Protein AF-A0A915CJG6-F1 (afdb_monomer)

Nearest PDB structures (foldseek):
  3ljy-assembly2_B  TM=3.914E-01  e=5.846E-01  Parabacteroides distasonis ATCC 8503
  4kh3-assembly1_A  TM=4.297E-01  e=5.026E+00  Escherichia coli CFT073

Mean predicted aligned error: 2.44 Å

Foldseek 3Di:
DEEEAEEEEEEEEEAEEEAEYEYEYEYEYEYEYEHEYEYEYEYEYEYEYEYEYEYEYEYEYEYEYEYEYEYEYAEAYEYEYEYAEHYEYEYEYAYHYEYEYEEHYAYEYEYHYHYNYHYHYHYHYHYHYHD

Sequence (131 aa):
MVETGQGFTNMLETGQGITNMVETGQGITNMTEAGQGITNMVETGQGIANMIETGQGMTNMVETGQGITNMVETGQGITNMIETGQGITNMIEAGQEITNMIETGQEITNMVEIGQEITNMIETGQGITLT

pLDDT: mean 96.97, std 1.86, range [89.0, 98.75]

Structure (mmCIF, N/CA/C/O backbone):
data_AF-A0A915CJG6-F1
#
_entry.id   AF-A0A915CJG6-F1
#
loop_
_atom_site.group_PDB
_atom_site.id
_atom_site.type_symbol
_atom_site.label_atom_id
_atom_site.label_alt_id
_atom_site.label_comp_id
_atom_site.label_asym_id
_atom_site.label_entity_id
_atom_site.label_seq_id
_atom_site.pdbx_PDB_ins_code
_atom_site.Cartn_x
_atom_site.Cartn_y
_atom_site.Cartn_z
_atom_site.occupancy
_atom_site.B_iso_or_equiv
_atom_site.auth_seq_id
_atom_site.auth_comp_id
_atom_site.auth_asym_id
_atom_site.auth_atom_id
_atom_site.pdbx_PDB_model_num
ATOM 1 N N . MET A 1 1 ? 6.858 7.526 -11.414 1.00 89.62 1 MET A N 1
ATOM 2 C CA . MET A 1 1 ? 8.010 6.730 -11.877 1.00 89.62 1 MET A CA 1
ATOM 3 C C . MET A 1 1 ? 7.504 5.376 -12.347 1.00 89.62 1 MET A C 1
ATOM 5 O O . MET A 1 1 ? 6.528 4.905 -11.779 1.00 89.62 1 MET A O 1
ATOM 9 N N . VAL A 1 2 ? 8.102 4.794 -13.388 1.00 93.06 2 VAL A N 1
ATOM 10 C CA . VAL A 1 2 ? 7.810 3.414 -13.808 1.00 93.06 2 VAL A CA 1
ATOM 11 C C . VAL A 1 2 ? 9.128 2.660 -13.883 1.00 93.06 2 VAL A C 1
ATOM 13 O O . VAL A 1 2 ? 10.028 3.114 -14.593 1.00 93.06 2 VAL A O 1
ATOM 16 N N . GLU A 1 3 ? 9.233 1.539 -13.179 1.00 92.50 3 GLU A N 1
ATOM 17 C CA . GLU A 1 3 ? 10.417 0.683 -13.171 1.00 92.50 3 GLU A CA 1
ATOM 18 C C . GLU A 1 3 ? 10.060 -0.764 -13.533 1.00 92.50 3 GLU A C 1
ATOM 20 O O . GLU A 1 3 ? 9.006 -1.284 -13.168 1.00 92.50 3 GLU A O 1
ATOM 25 N N . THR A 1 4 ? 10.939 -1.416 -14.299 1.00 93.31 4 THR A N 1
ATOM 26 C CA . THR A 1 4 ? 10.787 -2.818 -14.696 1.00 93.31 4 THR A CA 1
ATOM 27 C C . THR A 1 4 ? 12.094 -3.568 -14.495 1.00 93.31 4 THR A C 1
ATOM 29 O O . THR A 1 4 ? 13.133 -3.111 -14.975 1.00 93.31 4 THR A O 1
ATOM 32 N N . GLY A 1 5 ? 12.045 -4.755 -13.899 1.00 92.44 5 GLY A N 1
ATOM 33 C CA . GLY A 1 5 ? 13.225 -5.575 -13.637 1.00 92.44 5 GLY A CA 1
ATOM 34 C C . GLY A 1 5 ? 13.621 -5.530 -12.168 1.00 92.44 5 GLY A C 1
ATOM 35 O O . GLY A 1 5 ? 12.788 -5.816 -11.321 1.00 92.44 5 GLY A O 1
ATOM 36 N N . GLN A 1 6 ? 14.892 -5.258 -11.880 1.00 94.50 6 GLN A N 1
ATOM 37 C CA . GLN A 1 6 ? 15.402 -5.128 -10.514 1.00 94.50 6 GLN A CA 1
ATOM 38 C C . GLN A 1 6 ? 15.649 -3.659 -10.193 1.00 94.50 6 GLN A C 1
ATOM 40 O O 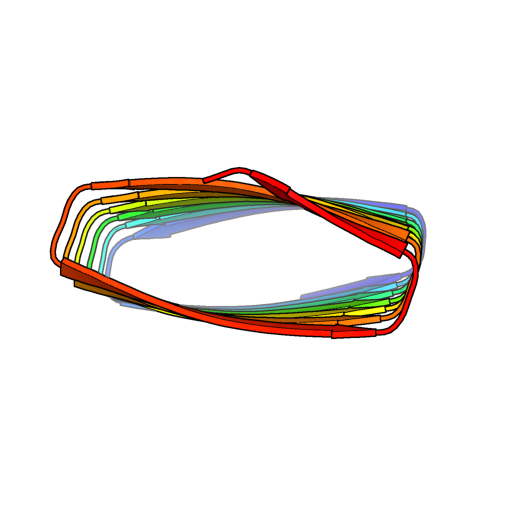. GLN A 1 6 ? 16.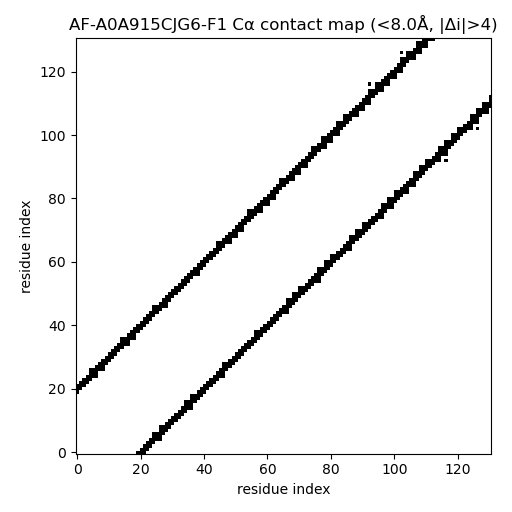408 -3.024 -10.928 1.00 94.50 6 GLN A O 1
ATOM 45 N N . GLY A 1 7 ? 15.051 -3.170 -9.108 1.00 92.38 7 GLY A N 1
ATOM 46 C CA . GLY A 1 7 ? 15.031 -1.752 -8.768 1.00 92.38 7 GLY A CA 1
ATOM 47 C C . GLY A 1 7 ? 15.242 -1.438 -7.296 1.00 92.38 7 GLY A C 1
ATOM 48 O O . GLY A 1 7 ? 15.041 -2.276 -6.416 1.00 92.38 7 GLY A O 1
ATOM 49 N N . PHE A 1 8 ? 15.686 -0.208 -7.046 1.00 95.62 8 PHE A N 1
ATOM 50 C CA . PHE A 1 8 ? 15.709 0.393 -5.718 1.00 95.62 8 PHE A CA 1
ATOM 51 C C . PHE A 1 8 ? 15.345 1.867 -5.841 1.00 95.62 8 PHE A C 1
ATOM 53 O O . PHE A 1 8 ? 16.088 2.648 -6.449 1.00 95.62 8 PHE A O 1
ATOM 60 N N . THR A 1 9 ? 14.260 2.249 -5.179 1.00 95.00 9 THR A N 1
ATOM 61 C CA . THR A 1 9 ? 13.770 3.620 -5.156 1.00 95.00 9 THR A CA 1
ATOM 62 C C . THR A 1 9 ? 13.864 4.193 -3.752 1.00 95.00 9 THR A C 1
ATOM 64 O O . THR A 1 9 ? 13.480 3.563 -2.771 1.00 95.00 9 THR A O 1
ATOM 67 N N . ASN A 1 10 ? 14.366 5.423 -3.647 1.00 96.62 10 ASN A N 1
ATOM 68 C CA . ASN A 1 10 ? 14.337 6.188 -2.407 1.00 96.62 10 ASN A CA 1
ATOM 69 C C . ASN A 1 10 ? 13.825 7.602 -2.679 1.00 96.62 10 ASN A C 1
ATOM 71 O O . ASN A 1 10 ? 14.386 8.304 -3.526 1.00 96.62 10 ASN A O 1
ATOM 75 N N . MET A 1 11 ? 12.789 8.015 -1.956 1.00 95.19 11 MET A N 1
ATOM 76 C CA . MET A 1 11 ? 12.136 9.306 -2.126 1.00 95.19 11 MET A CA 1
ATOM 77 C C . MET A 1 11 ? 11.967 10.021 -0.788 1.00 95.19 11 MET A C 1
ATOM 79 O O . MET A 1 11 ? 11.585 9.422 0.214 1.00 95.19 11 MET A O 1
ATOM 83 N N . LEU A 1 12 ? 12.249 11.323 -0.796 1.00 96.12 12 LEU A N 1
ATOM 84 C CA . LEU A 1 12 ? 12.017 12.221 0.326 1.00 96.12 12 LEU A CA 1
ATOM 85 C C . LEU A 1 12 ? 11.242 13.434 -0.182 1.00 96.12 12 LEU A C 1
ATOM 87 O O . LEU A 1 12 ? 11.784 14.213 -0.971 1.00 96.12 12 LEU A O 1
ATOM 91 N N . GLU A 1 13 ? 10.020 13.613 0.305 1.00 93.19 13 GLU A N 1
ATOM 92 C CA . GLU A 1 13 ? 9.201 14.785 0.009 1.00 93.19 13 GLU A CA 1
ATOM 93 C C . GLU A 1 13 ? 8.914 15.596 1.277 1.00 93.19 13 GLU A C 1
ATOM 95 O O . GLU A 1 13 ? 8.731 15.067 2.374 1.00 93.19 13 GLU A O 1
ATOM 100 N N . THR A 1 14 ? 8.897 16.923 1.129 1.00 94.56 14 THR A N 1
ATOM 101 C CA . THR A 1 14 ? 8.521 17.846 2.206 1.00 94.56 14 THR A CA 1
ATOM 102 C C . THR A 1 14 ? 7.603 18.928 1.657 1.00 94.56 14 THR A C 1
ATOM 104 O O . THR A 1 14 ? 7.847 19.453 0.569 1.00 94.56 14 THR A O 1
ATOM 107 N N . GLY A 1 15 ? 6.579 19.306 2.417 1.00 92.94 15 GLY A N 1
ATOM 108 C CA . GLY A 1 15 ? 5.585 20.281 1.977 1.00 92.94 15 GLY A CA 1
ATOM 109 C C . GLY A 1 15 ? 4.395 19.606 1.303 1.00 92.94 15 GLY A C 1
ATOM 110 O O . GLY A 1 15 ? 3.829 18.686 1.873 1.00 92.94 15 GLY A O 1
ATOM 111 N N . GLN A 1 16 ? 3.966 20.109 0.147 1.00 95.31 16 GLN A N 1
ATOM 112 C CA . GLN A 1 16 ? 2.835 19.545 -0.596 1.00 95.31 16 GLN A CA 1
ATOM 113 C C . GLN A 1 16 ? 3.345 18.729 -1.783 1.00 95.31 16 GLN A C 1
ATOM 115 O O . GLN A 1 16 ? 4.112 19.266 -2.588 1.00 95.31 16 GLN A O 1
ATOM 120 N N . GLY A 1 17 ? 2.908 17.476 -1.895 1.00 92.88 17 GLY A N 1
ATOM 121 C CA . GLY A 1 17 ? 3.454 16.508 -2.844 1.00 92.88 17 GLY A CA 1
ATOM 122 C C . GLY A 1 17 ? 2.409 15.569 -3.437 1.00 92.88 17 GLY A C 1
ATOM 123 O O . GLY A 1 17 ? 1.328 15.383 -2.878 1.00 92.88 17 GLY A O 1
ATOM 124 N N . ILE A 1 18 ? 2.724 15.017 -4.610 1.00 96.00 18 ILE A N 1
ATOM 125 C CA . ILE A 1 18 ? 1.982 13.899 -5.202 1.00 96.00 18 ILE A CA 1
ATOM 126 C C . ILE A 1 18 ? 2.995 12.928 -5.797 1.00 96.00 18 ILE A C 1
ATOM 128 O O . ILE A 1 18 ? 3.619 13.220 -6.825 1.00 96.00 18 ILE A O 1
ATOM 132 N N . THR A 1 19 ? 3.043 11.731 -5.230 1.00 95.25 19 THR A N 1
ATOM 133 C CA . THR A 1 19 ? 3.904 10.645 -5.674 1.00 95.25 19 THR A CA 1
ATOM 134 C C . THR A 1 19 ? 3.091 9.601 -6.434 1.00 95.25 19 THR A C 1
ATOM 136 O O . THR A 1 19 ? 2.030 9.158 -6.004 1.00 95.25 19 THR A O 1
ATOM 139 N N . ASN A 1 20 ? 3.580 9.186 -7.606 1.00 96.94 20 ASN A N 1
ATOM 140 C CA . ASN A 1 20 ? 3.010 8.059 -8.349 1.00 96.94 20 ASN A CA 1
ATOM 141 C C . ASN A 1 20 ? 4.125 7.102 -8.762 1.00 96.94 20 ASN A C 1
ATOM 143 O O . ASN A 1 20 ? 5.075 7.524 -9.434 1.00 96.94 20 ASN A O 1
ATOM 147 N N . MET A 1 21 ? 3.991 5.824 -8.426 1.00 96.00 21 MET A N 1
ATOM 148 C CA . MET A 1 21 ? 4.989 4.795 -8.696 1.00 96.00 21 MET A CA 1
ATOM 149 C C . MET A 1 21 ? 4.346 3.521 -9.238 1.00 96.00 21 MET A C 1
ATOM 151 O O . MET A 1 21 ? 3.300 3.091 -8.761 1.00 96.00 21 MET A O 1
ATOM 155 N N . VAL A 1 22 ? 4.976 2.939 -10.257 1.00 96.62 22 VAL A N 1
ATOM 156 C CA . VAL A 1 22 ? 4.620 1.625 -10.792 1.00 96.62 22 VAL A CA 1
ATOM 157 C C . VAL A 1 22 ? 5.894 0.805 -10.917 1.00 96.62 22 VAL A C 1
ATOM 159 O O . VAL A 1 22 ? 6.779 1.177 -11.688 1.00 96.62 22 VAL A O 1
ATOM 162 N N . GLU A 1 23 ? 5.979 -0.308 -10.204 1.00 94.88 23 GLU A N 1
ATOM 163 C CA . GLU A 1 23 ? 7.115 -1.225 -10.272 1.00 94.88 23 GLU A CA 1
ATOM 164 C C . GLU A 1 23 ? 6.665 -2.608 -10.754 1.00 94.88 23 GLU A C 1
ATOM 166 O O . GLU A 1 23 ? 5.615 -3.131 -10.379 1.00 94.88 23 GLU A O 1
ATOM 171 N N . THR A 1 24 ? 7.449 -3.214 -11.646 1.00 96.94 24 THR A N 1
ATOM 172 C CA . THR A 1 24 ? 7.231 -4.590 -12.102 1.00 96.94 24 THR A CA 1
ATOM 173 C C . THR A 1 24 ? 8.528 -5.382 -12.043 1.00 96.94 24 THR A C 1
ATOM 175 O O . THR A 1 24 ? 9.467 -5.092 -12.781 1.00 96.94 24 THR A O 1
ATOM 178 N N . GLY A 1 25 ? 8.570 -6.440 -11.241 1.00 95.44 25 GLY A N 1
ATOM 179 C CA . GLY A 1 25 ? 9.750 -7.283 -11.072 1.00 95.44 25 GLY A CA 1
ATOM 180 C C . GLY A 1 25 ? 10.145 -7.413 -9.608 1.00 95.44 25 GLY A C 1
ATOM 181 O O . GLY A 1 25 ? 9.322 -7.814 -8.798 1.00 95.44 25 GLY A O 1
ATOM 182 N N . GLN A 1 26 ? 11.413 -7.166 -9.297 1.00 96.25 26 GLN A N 1
ATOM 183 C CA . GLN A 1 26 ? 11.971 -7.218 -7.949 1.00 96.25 26 GLN A CA 1
ATOM 184 C C . GLN A 1 26 ? 12.347 -5.806 -7.503 1.00 96.25 26 GLN A C 1
ATOM 186 O O . GLN A 1 26 ? 13.247 -5.214 -8.096 1.00 96.25 26 GLN A O 1
ATOM 191 N N . GLY A 1 27 ? 11.685 -5.277 -6.481 1.00 94.25 27 GLY A N 1
ATOM 192 C CA . GLY A 1 27 ? 11.825 -3.878 -6.077 1.00 94.25 27 GLY A CA 1
ATOM 193 C C . GLY A 1 27 ? 12.028 -3.706 -4.580 1.00 94.25 27 GLY A C 1
ATOM 194 O O . GLY A 1 27 ? 11.647 -4.560 -3.778 1.00 94.25 27 GLY A O 1
ATOM 195 N N . ILE A 1 28 ? 12.657 -2.593 -4.212 1.00 96.94 28 ILE A N 1
ATOM 196 C CA . ILE A 1 28 ? 12.621 -2.063 -2.852 1.00 96.94 28 ILE A CA 1
ATOM 197 C C . ILE A 1 28 ? 12.333 -0.571 -2.957 1.00 96.94 28 ILE A C 1
ATOM 199 O O . ILE A 1 28 ? 13.133 0.175 -3.531 1.00 96.94 28 ILE A O 1
ATOM 203 N N . THR A 1 29 ? 11.252 -0.142 -2.321 1.00 97.12 29 THR A N 1
ATOM 204 C CA . THR A 1 29 ? 10.830 1.251 -2.266 1.00 97.12 29 THR A CA 1
ATOM 205 C C . THR A 1 29 ? 10.959 1.771 -0.845 1.00 97.12 29 THR A C 1
ATOM 207 O O . THR A 1 29 ? 10.381 1.221 0.086 1.00 97.12 29 THR A O 1
ATOM 210 N N . ASN A 1 30 ? 11.694 2.866 -0.669 1.00 98.00 30 ASN A N 1
ATOM 211 C CA . ASN A 1 30 ? 11.710 3.633 0.570 1.00 98.00 30 ASN A CA 1
ATOM 212 C C . ASN A 1 30 ? 11.153 5.030 0.307 1.00 98.00 30 ASN A C 1
ATOM 214 O O . ASN A 1 30 ? 11.635 5.746 -0.574 1.00 98.00 30 ASN A O 1
ATOM 218 N N . MET A 1 31 ? 10.165 5.432 1.092 1.00 97.06 31 MET A N 1
ATOM 219 C CA . MET A 1 31 ? 9.520 6.729 0.969 1.00 97.06 31 MET A CA 1
ATOM 220 C C . MET A 1 31 ? 9.416 7.400 2.331 1.00 97.06 31 MET A C 1
ATOM 222 O O . MET A 1 31 ? 9.093 6.775 3.341 1.00 97.06 31 MET A O 1
ATOM 226 N N . THR A 1 32 ? 9.727 8.689 2.369 1.00 97.62 32 THR A N 1
ATOM 227 C CA . THR A 1 32 ? 9.517 9.528 3.545 1.00 97.62 32 THR A CA 1
ATOM 228 C C . THR A 1 32 ? 8.846 10.821 3.114 1.00 97.62 32 THR A C 1
ATOM 230 O O . THR A 1 32 ? 9.420 11.583 2.337 1.00 97.62 32 THR A O 1
ATOM 233 N N . GLU A 1 33 ? 7.655 11.080 3.638 1.00 96.44 33 GLU A N 1
ATOM 234 C CA . GLU A 1 33 ? 6.874 12.275 3.331 1.00 96.44 33 GLU A CA 1
ATOM 235 C C . GLU A 1 33 ? 6.578 13.060 4.613 1.00 96.44 33 GLU A C 1
ATOM 237 O O . GLU A 1 33 ? 6.187 12.507 5.642 1.00 96.44 33 GLU A O 1
ATOM 242 N N . ALA A 1 34 ? 6.798 14.375 4.567 1.00 97.44 34 ALA A N 1
ATOM 243 C CA . ALA A 1 34 ? 6.455 15.279 5.660 1.00 97.44 34 ALA A CA 1
ATOM 244 C C . ALA A 1 34 ? 5.671 16.489 5.143 1.00 97.44 34 ALA A C 1
ATOM 246 O O . ALA A 1 34 ? 6.236 17.376 4.497 1.00 97.44 34 ALA A O 1
ATOM 247 N N . GLY A 1 35 ? 4.384 16.579 5.470 1.00 96.06 35 GLY A N 1
ATOM 248 C CA . GLY A 1 35 ? 3.518 17.669 5.028 1.00 96.06 35 GLY A CA 1
ATOM 249 C C . GLY A 1 35 ? 2.155 17.179 4.562 1.00 96.06 35 GLY A C 1
ATOM 250 O O . GLY A 1 35 ? 1.466 16.524 5.329 1.00 96.06 35 GLY A O 1
ATOM 251 N N . GLN A 1 36 ? 1.726 17.580 3.365 1.00 96.62 36 GLN A N 1
ATOM 252 C CA . GLN A 1 36 ? 0.476 17.112 2.769 1.00 96.62 36 GLN A CA 1
ATOM 253 C C . GLN A 1 36 ? 0.781 16.315 1.501 1.00 96.62 36 GLN A C 1
ATOM 255 O O . GLN A 1 36 ? 1.289 16.893 0.536 1.00 96.62 36 GLN A O 1
ATOM 260 N N . GLY A 1 37 ? 0.482 15.022 1.507 1.00 94.75 37 GLY A N 1
ATOM 261 C CA . GLY A 1 37 ? 0.878 14.092 0.453 1.00 94.75 37 GLY A CA 1
ATOM 262 C C . GLY A 1 37 ? -0.300 13.346 -0.157 1.00 94.75 37 GLY A C 1
ATOM 263 O O . GLY A 1 37 ? -1.345 13.160 0.467 1.00 94.75 37 GLY A O 1
ATOM 264 N N . ILE A 1 38 ? -0.129 12.931 -1.411 1.00 97.38 38 ILE A N 1
ATOM 265 C CA . ILE A 1 38 ? -0.909 11.844 -2.002 1.00 97.38 38 ILE A CA 1
ATOM 266 C C . ILE A 1 38 ? 0.074 10.884 -2.652 1.00 97.38 38 ILE A C 1
ATOM 268 O O . ILE A 1 38 ? 0.761 11.262 -3.604 1.00 97.38 38 ILE A O 1
ATOM 272 N N . THR A 1 39 ? 0.059 9.634 -2.211 1.00 97.38 39 THR A N 1
ATOM 273 C CA . THR A 1 39 ? 0.901 8.577 -2.757 1.00 97.38 39 THR A CA 1
ATOM 274 C C . THR A 1 39 ? 0.050 7.512 -3.427 1.00 97.38 39 THR A C 1
ATOM 276 O O . THR A 1 39 ? -0.868 6.958 -2.834 1.00 97.38 39 THR A O 1
ATOM 279 N N . ASN A 1 40 ? 0.362 7.206 -4.688 1.00 98.12 40 ASN A N 1
ATOM 280 C CA . ASN A 1 40 ? -0.184 6.046 -5.388 1.00 98.12 40 ASN A CA 1
ATOM 281 C C . ASN A 1 40 ? 0.951 5.108 -5.796 1.00 98.12 40 ASN A C 1
ATOM 283 O O . ASN A 1 40 ? 1.847 5.501 -6.551 1.00 98.12 40 ASN A O 1
ATOM 287 N N . MET A 1 41 ? 0.881 3.863 -5.344 1.00 97.56 41 MET A N 1
ATOM 288 C CA . MET A 1 41 ? 1.878 2.836 -5.608 1.00 97.56 41 MET A CA 1
ATOM 289 C C . MET A 1 41 ? 1.217 1.590 -6.189 1.00 97.56 41 MET A C 1
ATOM 291 O O . MET A 1 41 ? 0.200 1.116 -5.685 1.00 97.56 41 MET A O 1
ATOM 295 N N . VAL A 1 42 ? 1.789 1.074 -7.274 1.00 98.00 42 VAL A N 1
ATOM 296 C CA . VAL A 1 42 ? 1.405 -0.211 -7.860 1.00 98.00 42 VAL A CA 1
ATOM 297 C C . VAL A 1 42 ? 2.650 -1.071 -7.990 1.00 98.00 42 VAL A C 1
ATOM 299 O O . VAL A 1 42 ? 3.536 -0.743 -8.779 1.00 98.00 42 VAL A O 1
ATOM 302 N N . GLU A 1 43 ? 2.698 -2.183 -7.270 1.00 97.00 43 GLU A N 1
ATOM 303 C CA . GLU A 1 43 ? 3.795 -3.144 -7.344 1.00 97.00 43 GLU A CA 1
ATOM 304 C C . GLU A 1 43 ? 3.299 -4.486 -7.894 1.00 97.00 43 GLU A C 1
ATOM 306 O O . GLU A 1 43 ? 2.259 -5.022 -7.509 1.00 97.00 43 GLU A O 1
ATOM 311 N N . THR A 1 44 ? 4.032 -5.043 -8.857 1.00 98.06 44 THR A N 1
ATOM 312 C CA . THR A 1 44 ? 3.773 -6.386 -9.388 1.00 98.06 44 THR A CA 1
ATOM 313 C C . THR A 1 44 ? 5.054 -7.206 -9.392 1.00 98.06 44 THR A C 1
ATOM 315 O O . THR A 1 44 ? 5.988 -6.904 -10.134 1.00 98.06 44 THR A O 1
ATOM 318 N N . GLY A 1 45 ? 5.085 -8.297 -8.633 1.00 97.56 45 GLY A N 1
ATOM 319 C CA . GLY A 1 45 ? 6.240 -9.185 -8.541 1.00 97.56 45 GLY A CA 1
ATOM 320 C C . GLY A 1 45 ? 6.660 -9.435 -7.100 1.00 97.56 45 GLY A C 1
ATOM 321 O O . GLY A 1 45 ? 5.861 -9.936 -6.320 1.00 97.56 45 GLY A O 1
ATOM 322 N N . GLN A 1 46 ? 7.928 -9.187 -6.782 1.00 97.69 46 GLN A N 1
ATOM 323 C CA . GLN A 1 46 ? 8.482 -9.344 -5.440 1.00 97.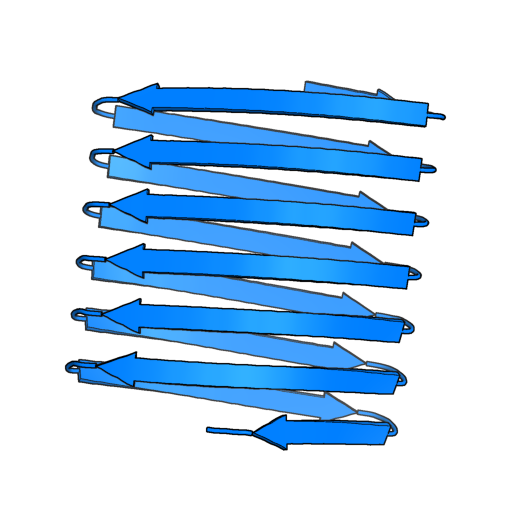69 46 GLN A CA 1
ATOM 324 C C . GLN A 1 46 ? 8.955 -7.983 -4.926 1.00 97.69 46 GLN A C 1
ATOM 326 O O . GLN A 1 46 ? 9.885 -7.419 -5.499 1.00 97.69 46 GLN A O 1
ATOM 331 N N . GLY A 1 47 ? 8.334 -7.465 -3.874 1.00 95.62 47 GLY A N 1
ATOM 332 C CA . GLY A 1 47 ? 8.543 -6.090 -3.418 1.00 95.62 47 GLY A CA 1
ATOM 333 C C . GLY A 1 47 ? 8.830 -5.986 -1.928 1.00 95.62 47 GLY A C 1
ATOM 334 O O . GLY A 1 47 ? 8.462 -6.864 -1.145 1.00 95.62 47 GLY A O 1
ATOM 335 N N . ILE A 1 48 ? 9.512 -4.909 -1.545 1.00 97.88 48 ILE A N 1
ATOM 336 C CA . ILE A 1 48 ? 9.522 -4.412 -0.169 1.00 97.88 48 ILE A CA 1
ATOM 337 C C . ILE A 1 48 ? 9.245 -2.913 -0.219 1.00 97.88 48 ILE A C 1
ATOM 339 O O . ILE A 1 48 ? 10.085 -2.160 -0.715 1.00 97.88 48 ILE A O 1
ATOM 343 N N . ALA A 1 49 ? 8.137 -2.479 0.368 1.00 97.81 49 ALA A N 1
ATOM 344 C CA . ALA A 1 49 ? 7.798 -1.076 0.531 1.00 97.81 49 ALA A CA 1
ATOM 345 C C . ALA A 1 49 ? 8.002 -0.651 1.993 1.00 97.81 49 ALA A C 1
ATOM 347 O O . ALA A 1 49 ? 7.488 -1.270 2.923 1.00 97.81 49 ALA A O 1
ATOM 348 N N . ASN A 1 50 ? 8.765 0.419 2.217 1.00 98.44 50 ASN A N 1
ATOM 349 C CA . ASN A 1 50 ? 8.854 1.092 3.510 1.00 98.44 50 ASN A CA 1
ATOM 350 C C . ASN A 1 50 ? 8.407 2.543 3.351 1.00 98.44 50 ASN A C 1
ATOM 352 O O . ASN A 1 50 ? 9.055 3.321 2.647 1.00 98.44 50 ASN A O 1
ATOM 356 N N . MET A 1 51 ? 7.332 2.914 4.035 1.00 97.94 51 MET A N 1
ATOM 357 C CA . MET A 1 51 ? 6.746 4.246 3.981 1.00 97.94 51 MET A CA 1
ATOM 358 C C . MET A 1 51 ? 6.711 4.871 5.371 1.00 97.94 51 MET A C 1
ATOM 360 O O . MET A 1 51 ? 6.301 4.244 6.346 1.00 97.94 51 MET A O 1
ATOM 364 N N . ILE A 1 52 ? 7.166 6.117 5.457 1.00 98.31 52 ILE A N 1
ATOM 365 C CA . ILE A 1 52 ? 7.036 6.944 6.653 1.00 98.31 52 ILE A CA 1
ATOM 366 C C . ILE A 1 52 ? 6.337 8.230 6.242 1.00 98.31 52 ILE A C 1
ATOM 368 O O . ILE A 1 52 ? 6.899 9.008 5.471 1.00 98.31 52 ILE A O 1
ATOM 372 N N . GLU A 1 53 ? 5.156 8.476 6.791 1.00 97.81 53 GLU A N 1
ATOM 373 C CA . GLU A 1 53 ? 4.403 9.698 6.549 1.00 97.81 53 GLU A CA 1
ATOM 374 C C . GLU A 1 53 ? 4.172 10.470 7.851 1.00 97.81 53 GLU A C 1
ATOM 376 O O . GLU A 1 53 ? 3.841 9.925 8.905 1.00 97.81 53 GLU A O 1
ATOM 381 N N . THR A 1 54 ? 4.383 11.784 7.801 1.00 98.19 54 THR A N 1
ATOM 382 C CA . THR A 1 54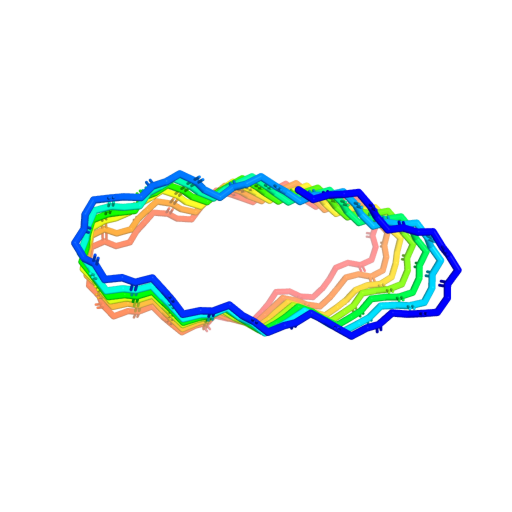 ? 4.031 12.697 8.889 1.00 98.19 54 THR A CA 1
ATOM 383 C C . THR A 1 54 ? 3.271 13.896 8.344 1.00 98.19 54 THR A C 1
ATOM 385 O O . THR A 1 54 ? 3.830 14.708 7.605 1.00 98.19 54 THR A O 1
ATOM 388 N N . GLY A 1 55 ? 2.027 14.080 8.781 1.00 97.50 55 GLY A N 1
ATOM 389 C CA . GLY A 1 55 ? 1.198 15.214 8.381 1.00 97.50 55 GLY A CA 1
ATOM 390 C C . GLY A 1 55 ? -0.196 14.800 7.930 1.00 97.50 55 GLY A C 1
ATOM 391 O O . GLY A 1 55 ? -0.907 14.163 8.699 1.00 97.50 55 GLY A O 1
ATOM 392 N N . GLN A 1 56 ? -0.624 15.259 6.752 1.00 97.81 56 GLN A N 1
ATOM 393 C CA . GLN A 1 56 ? -1.930 14.913 6.192 1.00 97.81 56 GLN A CA 1
ATOM 394 C C . GLN A 1 56 ? -1.788 14.146 4.882 1.00 97.81 56 GLN A C 1
ATOM 396 O O . GLN A 1 56 ? -1.266 14.702 3.917 1.00 97.81 56 GLN A O 1
ATOM 401 N N . GLY A 1 57 ? -2.310 12.927 4.838 1.00 95.81 57 GLY A N 1
ATOM 402 C CA . GLY A 1 57 ? -1.967 11.975 3.790 1.00 95.81 57 GLY A CA 1
ATOM 403 C C . GLY A 1 57 ? -3.135 11.319 3.090 1.00 95.81 57 GLY A C 1
ATOM 404 O O . GLY A 1 57 ? -4.248 11.230 3.611 1.00 95.81 57 GLY A O 1
ATOM 405 N N . MET A 1 58 ? -2.865 10.822 1.890 1.00 98.31 58 MET A N 1
ATOM 406 C CA . MET A 1 58 ? -3.653 9.755 1.293 1.00 98.31 58 MET A CA 1
ATOM 407 C C . MET A 1 58 ? -2.727 8.787 0.576 1.00 98.31 58 MET A C 1
ATOM 409 O O . MET A 1 58 ? -2.099 9.158 -0.419 1.00 98.31 58 MET A O 1
ATOM 413 N N . THR A 1 59 ? -2.739 7.535 1.012 1.00 98.31 59 THR A N 1
ATOM 414 C CA . THR A 1 59 ? -1.954 6.463 0.411 1.00 98.31 59 THR A CA 1
ATOM 415 C C . THR A 1 59 ? -2.882 5.467 -0.270 1.00 98.31 59 THR A C 1
ATOM 417 O O . THR A 1 59 ? -3.817 4.944 0.330 1.00 98.31 59 THR A O 1
ATOM 420 N N . ASN A 1 60 ? -2.638 5.197 -1.551 1.00 98.62 60 ASN A N 1
ATOM 421 C CA . ASN A 1 60 ? -3.268 4.102 -2.280 1.00 98.62 60 ASN A CA 1
ATOM 422 C C . ASN A 1 60 ? -2.188 3.137 -2.760 1.00 98.62 60 ASN A C 1
ATOM 424 O O . ASN A 1 60 ? -1.332 3.506 -3.568 1.00 98.62 60 ASN A O 1
ATOM 428 N N . MET A 1 61 ? -2.262 1.895 -2.305 1.00 98.25 61 MET A N 1
ATOM 429 C CA . MET A 1 61 ? -1.301 0.853 -2.628 1.00 98.25 61 MET A CA 1
ATOM 430 C C . MET A 1 61 ? -2.009 -0.352 -3.241 1.00 98.25 61 MET A C 1
ATOM 432 O O . MET A 1 61 ? -3.040 -0.811 -2.748 1.00 98.25 61 MET A O 1
ATOM 436 N N . VAL A 1 62 ? -1.466 -0.848 -4.350 1.00 98.50 62 VAL A N 1
ATOM 437 C CA . VAL A 1 62 ? -1.907 -2.091 -4.981 1.00 98.50 62 VAL A CA 1
ATOM 438 C C . VAL A 1 62 ? -0.699 -2.988 -5.173 1.00 98.50 62 VAL A C 1
ATOM 440 O O . VAL A 1 62 ? 0.189 -2.661 -5.959 1.00 98.50 62 VAL A O 1
ATOM 443 N N . GLU A 1 63 ? -0.707 -4.141 -4.520 1.00 98.12 63 GLU A N 1
ATOM 444 C CA . GLU A 1 63 ? 0.351 -5.136 -4.633 1.00 98.12 63 GLU A CA 1
ATOM 445 C C . GLU A 1 63 ? -0.176 -6.439 -5.222 1.00 98.12 63 GLU A C 1
ATOM 447 O O . GLU A 1 63 ? -1.243 -6.951 -4.876 1.00 98.12 63 GLU A O 1
ATOM 452 N N . THR A 1 64 ? 0.580 -7.001 -6.160 1.00 98.50 64 THR A N 1
ATOM 453 C CA . THR A 1 64 ? 0.314 -8.331 -6.708 1.00 98.50 64 THR A CA 1
ATOM 454 C C . THR A 1 64 ? 1.596 -9.147 -6.742 1.00 98.50 64 THR A C 1
ATOM 456 O O . THR A 1 64 ? 2.518 -8.835 -7.496 1.00 98.50 64 THR A O 1
ATOM 459 N N . GLY A 1 65 ? 1.633 -10.247 -5.992 1.00 98.12 65 GLY A N 1
ATOM 460 C CA . GLY A 1 65 ? 2.778 -11.149 -5.933 1.00 98.12 65 GLY A CA 1
ATOM 461 C C . GLY A 1 65 ? 3.225 -11.433 -4.504 1.00 98.12 65 GLY A C 1
ATOM 462 O O . GLY A 1 65 ? 2.416 -11.884 -3.701 1.00 98.12 65 GLY A O 1
ATOM 463 N N . GLN A 1 66 ? 4.518 -11.274 -4.222 1.00 98.25 66 GLN A N 1
ATOM 464 C CA . GLN A 1 66 ? 5.075 -11.469 -2.884 1.00 98.25 66 GLN A CA 1
ATOM 465 C C . GLN A 1 66 ? 5.604 -10.146 -2.336 1.00 98.25 66 GLN A C 1
ATOM 467 O O . GLN A 1 66 ? 6.513 -9.575 -2.933 1.00 98.25 66 GLN A O 1
ATOM 472 N N . GLY A 1 67 ? 5.065 -9.676 -1.218 1.00 96.75 67 GLY A N 1
ATOM 473 C CA . GLY A 1 67 ? 5.334 -8.328 -0.716 1.00 96.75 67 GLY A CA 1
ATOM 474 C C . GLY A 1 67 ? 5.725 -8.301 0.754 1.00 96.75 67 GLY A C 1
ATOM 475 O O . GLY A 1 67 ? 5.405 -9.211 1.520 1.00 96.75 67 GLY A O 1
ATOM 476 N N . ILE A 1 68 ? 6.439 -7.254 1.150 1.00 98.56 68 ILE A N 1
ATOM 477 C CA . ILE A 1 68 ? 6.492 -6.821 2.545 1.00 98.56 68 ILE A CA 1
ATOM 478 C C . ILE A 1 68 ? 6.259 -5.321 2.562 1.00 98.56 68 ILE A C 1
ATOM 480 O O . ILE A 1 68 ? 7.083 -4.574 2.032 1.00 98.56 68 ILE A O 1
ATOM 484 N N . THR A 1 69 ? 5.224 -4.898 3.272 1.00 98.44 69 THR A N 1
ATOM 485 C CA . THR A 1 69 ? 4.893 -3.491 3.449 1.00 98.44 69 THR A CA 1
ATOM 486 C C . THR A 1 69 ? 5.078 -3.097 4.900 1.00 98.44 69 THR A C 1
ATOM 488 O O . THR A 1 69 ? 4.519 -3.696 5.816 1.00 98.44 69 THR A O 1
ATOM 491 N N . ASN A 1 70 ? 5.911 -2.086 5.131 1.00 98.69 70 ASN A N 1
ATOM 492 C CA . ASN A 1 70 ? 6.059 -1.449 6.430 1.00 98.69 70 ASN A CA 1
ATOM 493 C C . ASN A 1 70 ? 5.650 0.010 6.305 1.00 98.69 70 ASN A C 1
ATOM 495 O O . ASN A 1 70 ? 6.241 0.765 5.532 1.00 98.69 70 ASN A O 1
ATOM 499 N N . MET A 1 71 ? 4.677 0.411 7.104 1.00 98.31 71 MET A N 1
ATOM 500 C CA . MET A 1 71 ? 4.101 1.740 7.057 1.00 98.31 71 MET A CA 1
ATOM 501 C C . MET A 1 71 ? 4.060 2.338 8.460 1.00 98.31 71 MET A C 1
ATOM 503 O O . MET A 1 71 ? 3.661 1.689 9.429 1.00 98.31 71 MET A O 1
ATOM 507 N N . VAL A 1 72 ? 4.533 3.576 8.568 1.00 98.56 72 VAL A N 1
ATOM 508 C CA . VAL A 1 72 ? 4.455 4.377 9.787 1.00 98.56 72 VAL A CA 1
ATOM 509 C C . VAL A 1 72 ? 3.802 5.701 9.438 1.00 98.56 72 VAL A C 1
ATOM 511 O O . VAL A 1 72 ? 4.402 6.507 8.727 1.00 98.56 72 VAL A O 1
ATOM 514 N N . GLU A 1 73 ? 2.611 5.937 9.970 1.00 98.06 73 GLU A N 1
ATOM 515 C CA . GLU A 1 73 ? 1.832 7.146 9.715 1.00 98.06 73 GLU A CA 1
ATOM 516 C C . GLU A 1 73 ? 1.611 7.916 11.016 1.00 98.06 73 GLU A C 1
ATOM 518 O O . GLU A 1 73 ? 1.366 7.362 12.092 1.00 98.06 73 GLU A O 1
ATOM 523 N N . THR A 1 74 ? 1.784 9.233 10.952 1.00 98.44 74 THR A N 1
ATOM 524 C CA . THR A 1 74 ? 1.509 10.124 12.078 1.00 98.44 74 THR A CA 1
ATOM 525 C C . THR A 1 74 ? 0.802 11.382 11.600 1.00 98.44 74 THR A C 1
ATOM 527 O O . THR A 1 74 ? 1.418 12.242 10.962 1.00 98.44 74 THR A O 1
ATOM 530 N N . GLY A 1 75 ? -0.462 11.548 11.990 1.00 98.12 75 GLY A N 1
ATOM 531 C CA . GLY A 1 75 ? -1.226 12.760 11.721 1.00 98.12 75 GLY A CA 1
ATOM 532 C C . GLY A 1 75 ? -2.691 12.509 11.384 1.00 98.12 75 GLY A C 1
ATOM 533 O O . GLY A 1 75 ? -3.484 12.232 12.282 1.00 98.12 75 GLY A O 1
ATOM 534 N N . GLN A 1 76 ? -3.078 12.802 10.143 1.00 98.44 76 GLN A N 1
ATOM 535 C CA . GLN A 1 76 ? -4.430 12.559 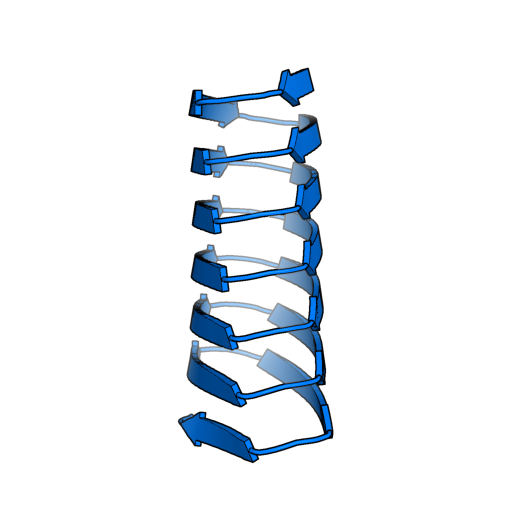9.642 1.00 98.44 76 GLN A CA 1
ATOM 536 C C . GLN A 1 76 ? -4.363 12.027 8.219 1.00 98.44 76 GLN A C 1
ATOM 538 O O . GLN A 1 76 ? -3.94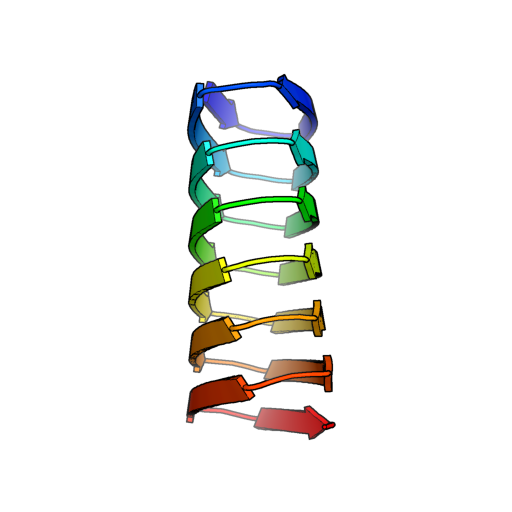8 12.756 7.318 1.00 98.44 76 GLN A O 1
ATOM 543 N N . GLY A 1 77 ? -4.858 10.831 7.979 1.00 97.06 77 GLY A N 1
ATOM 544 C CA . GLY A 1 77 ? -4.695 10.209 6.682 1.00 97.06 77 GLY A CA 1
ATOM 545 C C . GLY A 1 77 ? -5.750 9.171 6.369 1.00 97.06 77 GLY A C 1
ATOM 546 O O . GLY A 1 77 ? -6.680 8.883 7.130 1.00 97.06 77 GLY A O 1
ATOM 547 N N . ILE A 1 78 ? -5.659 8.705 5.131 1.00 98.62 78 ILE A N 1
ATOM 548 C CA . ILE A 1 78 ? -6.468 7.615 4.613 1.00 98.62 78 ILE A CA 1
ATOM 549 C C . ILE A 1 78 ? -5.536 6.689 3.853 1.00 98.62 78 ILE A C 1
ATOM 551 O O . ILE A 1 78 ? -4.966 7.094 2.835 1.00 98.62 78 ILE A O 1
ATOM 555 N N . THR A 1 79 ? -5.498 5.436 4.280 1.00 98.56 79 THR A N 1
ATOM 556 C CA . THR A 1 79 ? -4.739 4.379 3.627 1.00 98.56 79 THR A CA 1
ATOM 557 C C . THR A 1 79 ? -5.695 3.381 2.993 1.00 98.56 79 THR A C 1
ATOM 559 O O . THR A 1 79 ? -6.587 2.826 3.633 1.00 98.56 79 THR A O 1
ATOM 562 N N . ASN A 1 80 ? -5.545 3.170 1.686 1.00 98.75 80 ASN A N 1
ATOM 563 C CA . ASN A 1 80 ? -6.255 2.137 0.945 1.00 98.75 80 ASN A CA 1
ATOM 564 C C . ASN A 1 80 ? -5.244 1.160 0.363 1.00 98.75 80 ASN A C 1
ATOM 566 O O . ASN A 1 80 ? -4.392 1.542 -0.440 1.00 98.75 80 ASN A O 1
ATOM 570 N N . MET A 1 81 ? -5.388 -0.109 0.715 1.00 98.38 81 MET A N 1
ATOM 571 C CA . MET A 1 81 ? -4.465 -1.155 0.314 1.00 98.38 81 MET A CA 1
ATOM 572 C C . MET A 1 81 ? -5.224 -2.327 -0.303 1.00 98.38 81 MET A C 1
ATOM 574 O O . MET A 1 81 ? -6.250 -2.780 0.214 1.00 98.38 81 MET A O 1
ATOM 578 N N . ILE A 1 82 ? -4.734 -2.793 -1.447 1.00 98.56 82 ILE A N 1
ATOM 579 C CA . ILE A 1 82 ? -5.218 -4.002 -2.109 1.00 98.56 82 ILE A CA 1
ATOM 580 C C . ILE A 1 82 ? -4.025 -4.919 -2.325 1.00 98.56 82 ILE A C 1
ATOM 582 O O . ILE A 1 82 ? -3.141 -4.596 -3.114 1.00 98.56 82 ILE A O 1
ATOM 586 N N . GLU A 1 83 ? -4.047 -6.083 -1.690 1.00 98.12 83 GLU A N 1
ATOM 587 C CA . GLU A 1 83 ? -2.978 -7.073 -1.787 1.00 98.12 83 GLU A CA 1
ATOM 588 C C . GLU A 1 83 ? -3.511 -8.372 -2.378 1.00 98.12 83 GLU A C 1
ATOM 590 O O . GLU A 1 83 ? -4.599 -8.860 -2.052 1.00 98.12 83 GLU A O 1
ATOM 595 N N . THR A 1 84 ? -2.759 -8.931 -3.321 1.00 98.50 84 THR A N 1
ATOM 596 C CA . THR A 1 84 ? -3.052 -10.240 -3.898 1.00 98.50 84 THR A CA 1
ATOM 597 C C . THR A 1 84 ? -1.789 -11.085 -3.983 1.00 98.50 84 THR A C 1
ATOM 599 O O . THR A 1 84 ? -0.945 -10.856 -4.852 1.00 98.50 84 THR A O 1
ATOM 602 N N . GLY A 1 85 ? -1.698 -12.128 -3.159 1.00 98.19 85 GLY A N 1
ATOM 603 C CA . GLY A 1 85 ? -0.646 -13.133 -3.251 1.00 98.19 85 GLY A CA 1
ATOM 604 C C . GLY A 1 85 ? -0.160 -13.646 -1.900 1.00 98.19 85 GLY A C 1
ATOM 605 O O . GLY A 1 85 ? -0.834 -14.471 -1.282 1.00 98.19 85 GLY A O 1
ATOM 606 N N . GLN A 1 86 ? 1.079 -13.310 -1.544 1.00 98.44 86 GLN A N 1
ATOM 607 C CA . GLN A 1 86 ? 1.670 -13.648 -0.250 1.00 98.44 86 GLN A CA 1
ATOM 608 C C . GLN A 1 86 ? 2.413 -12.437 0.305 1.00 98.44 86 GLN A C 1
ATOM 610 O O . GLN A 1 86 ? 3.471 -12.083 -0.216 1.00 98.44 86 GLN A O 1
ATOM 615 N N . GLY A 1 87 ? 1.916 -11.848 1.373 1.00 97.44 87 GLY A N 1
ATOM 616 C CA . GLY A 1 87 ? 2.440 -10.603 1.899 1.00 97.44 87 GLY A CA 1
ATOM 617 C C . GLY A 1 87 ? 2.532 -10.582 3.413 1.00 97.44 87 GLY A C 1
ATOM 618 O O . GLY A 1 87 ? 2.031 -11.449 4.141 1.00 97.44 87 GLY A O 1
ATOM 619 N N . ILE A 1 88 ?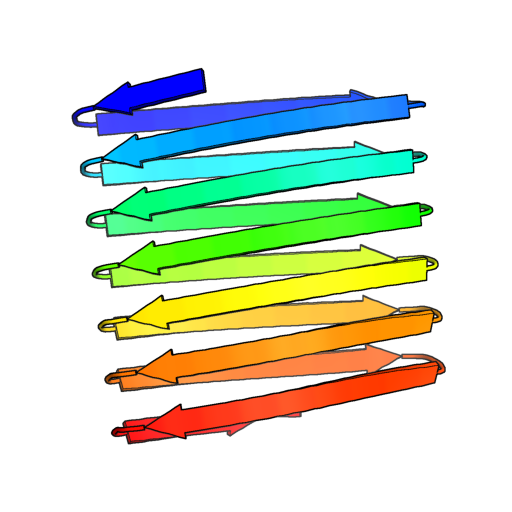 3.283 -9.593 3.881 1.00 98.56 88 ILE A N 1
ATOM 620 C CA . ILE A 1 88 ? 3.331 -9.207 5.282 1.00 98.56 88 ILE A CA 1
ATOM 621 C C . ILE A 1 88 ? 3.179 -7.698 5.336 1.00 98.56 88 ILE A C 1
ATOM 623 O O . ILE A 1 88 ? 4.043 -6.986 4.822 1.00 98.56 88 ILE A O 1
ATOM 627 N N . THR A 1 89 ? 2.167 -7.239 6.057 1.00 98.56 89 THR A N 1
ATOM 628 C CA . THR A 1 89 ? 1.896 -5.820 6.259 1.00 98.56 89 THR A CA 1
ATOM 629 C C . THR A 1 89 ? 2.060 -5.464 7.727 1.00 98.56 89 THR A C 1
ATOM 631 O O . THR A 1 89 ? 1.434 -6.044 8.612 1.00 98.56 89 THR A O 1
ATOM 634 N N . ASN A 1 90 ? 2.953 -4.517 8.007 1.00 98.69 90 ASN A N 1
ATOM 635 C CA . ASN A 1 90 ? 3.144 -3.937 9.329 1.00 98.69 90 ASN A CA 1
ATOM 636 C C . ASN A 1 90 ? 2.766 -2.458 9.284 1.00 98.69 90 ASN A C 1
ATOM 638 O O . ASN A 1 90 ? 3.433 -1.676 8.604 1.00 98.69 90 ASN A O 1
ATOM 642 N N . MET A 1 91 ? 1.754 -2.073 10.057 1.00 98.31 91 MET A N 1
ATOM 643 C CA . MET A 1 91 ? 1.321 -0.687 10.206 1.00 98.31 91 MET A CA 1
ATOM 644 C C . MET A 1 91 ? 1.494 -0.197 11.638 1.00 98.31 91 MET A C 1
ATOM 646 O O . MET A 1 91 ? 1.143 -0.874 12.606 1.00 98.31 91 MET A O 1
ATOM 650 N N . ILE A 1 92 ? 2.047 1.005 11.762 1.00 98.50 92 ILE A N 1
ATOM 651 C CA . ILE A 1 92 ? 2.033 1.787 12.993 1.00 98.50 92 ILE A CA 1
ATOM 652 C C . ILE A 1 92 ? 1.371 3.116 12.664 1.00 98.50 92 ILE A C 1
ATOM 654 O O . ILE A 1 92 ? 1.941 3.931 11.942 1.00 98.50 92 ILE A O 1
ATOM 658 N N . GLU A 1 93 ? 0.200 3.335 13.235 1.00 98.06 93 GLU A N 1
ATOM 659 C CA . GLU A 1 93 ? -0.635 4.502 12.985 1.00 98.06 93 GLU A CA 1
ATOM 660 C C . GLU A 1 93 ? -0.803 5.299 14.276 1.00 98.06 93 GLU A C 1
ATOM 662 O O . GLU A 1 93 ? -1.052 4.746 15.355 1.00 98.06 93 GLU A O 1
ATOM 667 N N . ALA A 1 94 ? -0.633 6.616 14.183 1.00 98.31 94 ALA A N 1
ATOM 668 C CA . ALA A 1 94 ? -0.844 7.511 15.305 1.00 98.31 94 ALA A CA 1
ATOM 669 C C . ALA A 1 94 ? -1.535 8.805 14.870 1.00 98.31 94 ALA A C 1
ATOM 671 O O . ALA A 1 94 ? -0.873 9.744 14.412 1.00 98.31 94 ALA A O 1
ATOM 672 N N . GLY A 1 95 ? -2.845 8.915 15.099 1.00 98.19 95 GLY A N 1
ATOM 673 C CA . GLY A 1 95 ? -3.544 10.168 14.855 1.00 98.19 95 GLY A CA 1
ATOM 674 C C . GLY A 1 95 ? -5.044 10.030 14.634 1.00 98.19 95 GLY A C 1
ATOM 675 O O . GLY A 1 95 ? -5.794 9.732 15.567 1.00 98.19 95 GLY A O 1
ATOM 676 N N . GLN A 1 96 ? -5.486 10.433 13.445 1.00 98.50 96 GLN A N 1
ATOM 677 C CA . GLN A 1 96 ? -6.850 10.256 12.950 1.00 98.50 96 GLN A CA 1
ATOM 678 C C . GLN A 1 96 ? -6.766 9.608 11.570 1.00 98.50 96 GLN A C 1
ATOM 680 O O . GLN A 1 96 ? -6.806 10.311 10.558 1.00 98.50 96 GLN A O 1
ATOM 685 N N . GLU A 1 97 ? -6.630 8.292 11.553 1.00 98.19 97 GLU A N 1
ATOM 686 C CA . GLU A 1 97 ? -6.416 7.483 10.364 1.00 98.19 97 GLU A CA 1
ATOM 687 C C . GLU A 1 97 ? -7.661 6.664 10.014 1.00 98.19 97 GLU A C 1
ATOM 689 O O . GLU A 1 97 ? -8.513 6.304 10.840 1.00 98.19 97 GLU A O 1
ATOM 694 N N . ILE A 1 98 ? -7.788 6.402 8.718 1.00 98.62 98 ILE A N 1
ATOM 695 C CA . ILE A 1 98 ? -8.759 5.458 8.183 1.00 98.62 98 ILE A CA 1
ATOM 696 C C . ILE A 1 98 ? -8.017 4.501 7.270 1.00 98.62 98 ILE A C 1
ATOM 698 O O . ILE A 1 98 ? -7.549 4.902 6.204 1.00 98.62 98 ILE A O 1
ATOM 702 N N . THR A 1 99 ? -8.046 3.227 7.627 1.00 98.38 99 THR A N 1
ATOM 703 C CA . THR A 1 99 ? -7.366 2.173 6.888 1.00 98.38 99 THR A CA 1
ATOM 704 C C . THR A 1 99 ? -8.385 1.220 6.280 1.00 98.38 99 THR A C 1
ATOM 706 O O . THR A 1 99 ? -9.239 0.650 6.960 1.00 98.38 99 THR A O 1
ATOM 709 N N . ASN A 1 100 ? -8.333 1.062 4.958 1.00 98.69 100 ASN A N 1
ATOM 710 C CA . ASN A 1 100 ? -9.157 0.119 4.211 1.00 98.69 100 ASN A CA 1
ATOM 711 C C . ASN A 1 100 ? -8.256 -0.901 3.517 1.00 98.69 100 ASN A C 1
ATOM 713 O O . ASN A 1 100 ? -7.506 -0.548 2.608 1.00 98.69 100 ASN A O 1
ATOM 717 N N . MET A 1 101 ? -8.384 -2.169 3.900 1.00 98.19 101 MET A N 1
ATOM 718 C CA . MET A 1 101 ? -7.589 -3.265 3.353 1.00 98.19 101 MET A CA 1
ATOM 719 C C . MET A 1 101 ? -8.467 -4.312 2.673 1.00 98.19 101 MET A C 1
ATOM 721 O O . MET A 1 101 ? -9.484 -4.758 3.217 1.00 98.19 101 MET A O 1
ATOM 725 N N . ILE A 1 102 ? -8.059 -4.713 1.471 1.00 98.31 102 ILE A N 1
ATOM 726 C CA . ILE A 1 102 ? -8.592 -5.878 0.769 1.00 98.31 102 ILE A CA 1
ATOM 727 C C . ILE A 1 102 ? -7.433 -6.821 0.486 1.00 98.31 102 ILE A C 1
ATOM 729 O O . ILE A 1 102 ? -6.568 -6.530 -0.334 1.00 98.31 102 ILE A O 1
ATOM 733 N N . GLU A 1 103 ? -7.475 -7.982 1.116 1.00 98.12 103 GLU A N 1
ATOM 734 C CA . GLU A 1 103 ? -6.407 -8.968 1.094 1.00 98.12 103 GLU A CA 1
ATOM 735 C C . GLU A 1 103 ? -6.905 -10.262 0.445 1.00 98.12 103 GLU A C 1
ATOM 737 O O . GLU A 1 103 ? -7.968 -10.799 0.780 1.00 98.12 103 GLU A O 1
ATOM 742 N N . THR A 1 104 ? -6.155 -10.772 -0.532 1.00 98.25 104 THR A N 1
ATOM 743 C CA . THR A 1 104 ? -6.461 -12.035 -1.214 1.00 98.25 104 THR A CA 1
ATO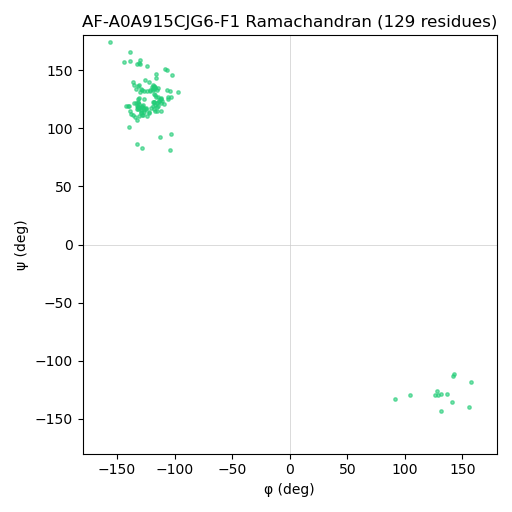M 744 C C . THR A 1 104 ? -5.227 -12.919 -1.307 1.00 98.25 104 THR A C 1
ATOM 746 O O . THR A 1 104 ? -4.368 -12.689 -2.152 1.00 98.25 104 THR A O 1
ATOM 749 N N . GLY A 1 105 ? -5.167 -14.001 -0.529 1.00 98.00 105 GLY A N 1
ATOM 750 C CA . GLY A 1 105 ? -4.019 -14.907 -0.580 1.00 98.00 105 GLY A CA 1
ATOM 751 C C . GLY A 1 105 ? -3.580 -15.446 0.772 1.00 98.00 105 GLY A C 1
ATOM 752 O O . GLY A 1 105 ? -4.409 -15.955 1.529 1.00 98.00 105 GLY A O 1
ATOM 753 N N . GLN A 1 106 ? -2.269 -15.438 1.014 1.00 98.25 106 GLN A N 1
ATOM 754 C CA . GLN A 1 106 ? -1.657 -15.811 2.288 1.00 98.25 106 GLN A CA 1
ATOM 755 C C . GLN A 1 106 ? -1.027 -14.575 2.921 1.00 98.25 106 GLN A C 1
ATOM 757 O O . GLN A 1 106 ? 0.128 -14.276 2.634 1.00 98.25 106 GLN A O 1
ATOM 762 N N . GLU A 1 107 ? -1.785 -13.894 3.770 1.00 98.00 107 GLU A N 1
ATOM 763 C CA . GLU A 1 107 ? -1.419 -12.577 4.289 1.00 98.00 107 GLU A CA 1
ATOM 764 C C . GLU A 1 107 ? -1.209 -12.608 5.805 1.00 98.00 107 GLU A C 1
ATOM 766 O O . GLU A 1 107 ? -1.834 -13.386 6.539 1.00 98.00 107 GLU A O 1
ATOM 771 N N . ILE A 1 108 ? -0.284 -11.779 6.279 1.00 98.31 108 ILE A N 1
ATOM 772 C CA . ILE A 1 108 ? -0.088 -11.513 7.702 1.00 98.31 108 ILE A CA 1
ATOM 773 C C . ILE A 1 108 ? -0.092 -10.008 7.897 1.00 98.31 108 ILE A C 1
ATOM 775 O O . ILE A 1 108 ? 0.822 -9.328 7.436 1.00 98.31 108 ILE A O 1
ATOM 779 N N . THR A 1 109 ? -1.044 -9.525 8.682 1.00 98.25 109 THR A N 1
ATOM 780 C CA . THR A 1 109 ? -1.198 -8.102 8.965 1.00 98.25 109 THR A CA 1
ATOM 781 C C . THR A 1 109 ? -0.991 -7.852 10.449 1.00 98.25 109 THR A C 1
ATOM 783 O O . THR A 1 109 ? -1.564 -8.533 11.298 1.00 98.25 109 THR A O 1
ATOM 786 N N . ASN A 1 110 ? -0.131 -6.898 10.782 1.00 98.44 110 ASN A N 1
ATOM 787 C CA . ASN A 1 110 ? 0.188 -6.503 12.146 1.00 98.44 110 ASN A CA 1
ATOM 788 C C . ASN A 1 110 ? 0.020 -4.992 12.285 1.00 98.44 110 ASN A C 1
ATOM 790 O O . ASN A 1 110 ? 0.696 -4.228 11.598 1.00 98.44 110 ASN A O 1
ATOM 794 N N . MET A 1 111 ? -0.864 -4.574 13.181 1.00 97.69 111 MET A N 1
ATOM 795 C CA . MET A 1 111 ? -1.250 -3.179 13.351 1.00 97.69 111 MET A CA 1
ATOM 796 C C . MET A 1 111 ? -0.989 -2.715 14.777 1.00 97.69 111 MET A C 1
ATOM 798 O O . MET A 1 111 ? -1.239 -3.433 15.742 1.00 97.69 111 MET A O 1
ATOM 802 N N . VAL A 1 112 ? -0.493 -1.490 14.907 1.00 98.19 112 VAL A N 1
ATOM 803 C CA . VAL A 1 112 ? -0.421 -0.759 16.170 1.00 98.19 112 VAL A CA 1
ATOM 804 C C . VAL A 1 112 ? -1.078 0.594 15.954 1.00 98.19 112 VAL A C 1
ATOM 806 O O . VAL A 1 112 ? -0.534 1.440 15.255 1.00 98.19 112 VAL A O 1
ATOM 809 N N . GLU A 1 113 ? -2.225 0.792 16.592 1.00 96.94 113 GLU A N 1
ATOM 810 C CA . GLU A 1 113 ? -3.093 1.955 16.401 1.00 96.94 113 GLU A CA 1
ATOM 811 C C . GLU A 1 113 ? -3.107 2.836 17.666 1.00 96.94 113 GLU A C 1
ATOM 813 O O . GLU A 1 113 ? -3.388 2.362 18.775 1.00 96.94 113 GLU A O 1
ATOM 818 N N . ILE A 1 114 ? -2.789 4.129 17.533 1.00 97.50 114 ILE A N 1
ATOM 819 C CA . ILE A 1 114 ? -2.724 5.088 18.648 1.00 97.50 114 ILE A CA 1
ATOM 820 C C . ILE A 1 114 ? -3.464 6.380 18.290 1.00 97.50 114 ILE A C 1
ATOM 822 O O . ILE A 1 114 ? -2.858 7.387 17.927 1.00 97.50 114 ILE A O 1
ATOM 826 N N . GLY A 1 115 ? -4.772 6.412 18.525 1.00 97.19 115 GLY A N 1
ATOM 827 C CA . GLY A 1 115 ? -5.543 7.613 18.229 1.00 97.19 115 GLY A CA 1
ATOM 828 C C . GLY A 1 115 ? -7.016 7.341 17.995 1.00 97.19 115 GLY A C 1
ATOM 829 O O . GLY A 1 115 ? -7.651 6.590 18.740 1.00 97.19 115 GLY A O 1
ATOM 830 N N . GLN A 1 116 ? -7.572 8.032 17.006 1.00 97.31 116 GLN A N 1
ATOM 831 C CA . GLN A 1 116 ? -8.928 7.830 16.509 1.00 97.31 116 GLN A CA 1
ATOM 832 C C . GLN A 1 116 ? -8.860 7.079 15.184 1.00 97.31 116 GLN A C 1
ATOM 834 O O . GLN A 1 116 ? -8.987 7.702 14.135 1.00 97.31 116 GLN A O 1
ATOM 839 N N . GLU A 1 117 ? -8.712 5.760 15.269 1.00 95.56 117 GLU A N 1
ATOM 840 C CA . GLU A 1 117 ? -8.504 4.923 14.090 1.00 95.56 117 GLU A CA 1
ATOM 841 C C . GLU A 1 117 ? -9.778 4.182 13.671 1.00 95.56 117 GLU A C 1
ATOM 843 O O . GLU A 1 117 ? -10.621 3.800 14.499 1.00 95.56 117 GLU A O 1
ATOM 848 N N . ILE A 1 118 ? -9.936 4.007 12.359 1.00 97.56 118 ILE A N 1
ATOM 849 C CA . ILE A 1 118 ? -10.975 3.172 11.759 1.00 97.56 118 ILE A CA 1
ATOM 850 C C . ILE A 1 118 ? -10.321 2.223 10.765 1.00 97.56 118 ILE A C 1
ATOM 852 O O . ILE A 1 118 ? -9.930 2.643 9.679 1.00 97.56 118 ILE A O 1
ATOM 856 N N . THR A 1 119 ? -10.354 0.933 11.085 1.00 97.25 119 THR A N 1
ATOM 857 C CA . THR A 1 119 ? -9.850 -0.119 10.200 1.00 97.25 119 THR A CA 1
ATOM 858 C C . THR A 1 119 ? -10.997 -0.947 9.629 1.00 97.25 119 THR A C 1
ATOM 860 O O . THR A 1 119 ? -11.778 -1.565 10.359 1.00 97.25 119 THR A O 1
ATOM 863 N N . ASN A 1 120 ? -11.104 -0.971 8.300 1.00 97.81 120 ASN A N 1
ATOM 864 C CA . ASN A 1 120 ? -12.001 -1.845 7.552 1.00 97.81 120 ASN A CA 1
ATOM 865 C C . ASN A 1 120 ? -11.177 -2.866 6.777 1.00 97.81 120 ASN A C 1
ATOM 867 O O . ASN A 1 120 ? -10.385 -2.505 5.911 1.00 97.81 120 ASN A O 1
ATOM 871 N N . MET A 1 121 ? -11.418 -4.146 7.036 1.00 96.69 121 MET A N 1
ATOM 872 C CA . MET A 1 121 ? -10.636 -5.225 6.447 1.00 96.69 121 MET A CA 1
ATOM 873 C C . MET A 1 121 ? -11.538 -6.276 5.804 1.00 96.69 121 MET A C 1
ATOM 875 O O . MET A 1 121 ? -12.533 -6.716 6.388 1.00 96.69 121 MET A O 1
ATOM 879 N N . ILE A 1 122 ? -11.178 -6.680 4.587 1.00 97.25 122 ILE A N 1
ATOM 880 C CA . ILE A 1 122 ? -11.777 -7.803 3.870 1.00 97.25 122 ILE A CA 1
ATOM 881 C C . ILE A 1 122 ? -10.657 -8.769 3.500 1.00 97.25 122 ILE A C 1
ATOM 883 O O . ILE A 1 122 ? -9.872 -8.488 2.602 1.00 97.25 122 ILE A O 1
ATOM 887 N N . GLU A 1 123 ? -10.641 -9.935 4.138 1.00 96.31 123 GLU A N 1
ATOM 888 C CA . GLU A 1 123 ? -9.686 -10.999 3.832 1.00 96.31 123 GLU A CA 1
ATOM 889 C C . GLU A 1 123 ? -10.367 -12.150 3.083 1.00 96.31 123 GLU A C 1
ATOM 891 O O . GLU A 1 123 ? -11.425 -12.655 3.480 1.00 96.31 123 GLU A O 1
ATOM 896 N N . THR A 1 124 ? -9.736 -12.614 2.005 1.00 96.69 124 THR A N 1
ATOM 897 C CA . THR A 1 124 ? -10.112 -13.849 1.314 1.00 9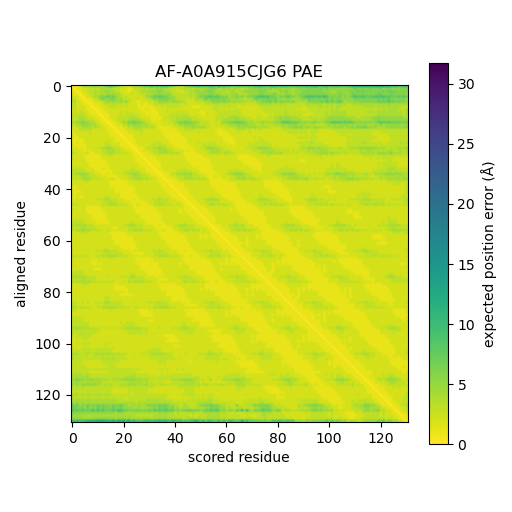6.69 124 THR A CA 1
ATOM 898 C C . THR A 1 124 ? -8.894 -14.753 1.135 1.00 96.69 124 THR A C 1
ATOM 900 O O . THR A 1 124 ? -7.980 -14.470 0.371 1.00 96.69 124 THR A O 1
ATOM 903 N N . GLY A 1 125 ? -8.868 -15.885 1.837 1.00 95.75 125 GLY A N 1
ATOM 904 C CA . GLY A 1 125 ? -7.724 -16.799 1.815 1.00 95.75 125 GLY A CA 1
ATOM 905 C C . GLY A 1 125 ? -7.288 -17.198 3.218 1.00 95.75 125 GLY A C 1
ATOM 906 O O . GLY A 1 125 ? -8.128 -17.438 4.082 1.00 95.75 125 GLY A O 1
ATOM 907 N N . GLN A 1 126 ? -5.981 -17.341 3.417 1.00 95.00 126 GLN A N 1
ATOM 908 C CA . GLN A 1 126 ? -5.368 -17.621 4.713 1.00 95.00 126 GLN A CA 1
ATOM 909 C C . GLN A 1 126 ? -4.745 -16.328 5.245 1.00 95.00 126 GLN A C 1
ATOM 911 O O . GLN A 1 126 ? -3.617 -16.018 4.888 1.00 95.00 126 GLN A O 1
ATOM 916 N N . GLY A 1 127 ? -5.481 -15.595 6.076 1.00 93.62 127 GLY A N 1
ATOM 917 C CA . GLY A 1 127 ? -5.007 -14.374 6.730 1.00 93.62 127 GLY A CA 1
ATOM 918 C C . GLY A 1 127 ? -4.723 -14.586 8.217 1.00 93.62 127 GLY A C 1
ATOM 919 O O . GLY A 1 127 ? -5.349 -15.437 8.865 1.00 93.62 127 GLY A O 1
ATOM 920 N N . ILE A 1 128 ? -3.770 -13.832 8.760 1.00 95.69 128 ILE A N 1
ATOM 921 C CA . ILE A 1 128 ? -3.624 -13.620 10.203 1.00 95.69 128 ILE A CA 1
ATOM 922 C C . ILE A 1 128 ? -3.520 -12.120 10.456 1.00 95.69 128 ILE A C 1
ATOM 924 O O . ILE A 1 128 ? -2.497 -11.521 10.142 1.00 95.69 128 ILE A O 1
ATOM 928 N N . THR A 1 129 ? -4.518 -11.556 11.128 1.00 95.06 129 THR A N 1
ATOM 929 C CA . THR A 1 129 ? -4.468 -10.185 11.641 1.00 95.06 129 THR A CA 1
ATOM 930 C C . THR A 1 129 ? -4.056 -10.159 13.114 1.00 95.06 129 THR A C 1
ATOM 932 O O . THR A 1 129 ? -4.622 -10.874 13.948 1.00 95.06 129 THR A O 1
ATOM 935 N N . LEU A 1 130 ? -3.090 -9.308 13.448 1.00 95.94 130 LEU A N 1
ATOM 936 C CA . LEU A 1 130 ? -2.704 -8.929 14.801 1.00 95.94 130 LEU A CA 1
ATOM 937 C C . LEU A 1 130 ? -2.938 -7.424 14.962 1.00 95.94 130 LEU A C 1
ATOM 939 O O . LEU A 1 130 ? -2.597 -6.644 14.077 1.00 95.94 130 LEU A O 1
ATOM 943 N N . THR A 1 131 ? -3.526 -7.027 16.085 1.00 89.00 131 THR A N 1
ATOM 944 C CA . THR A 1 131 ? -3.837 -5.633 16.434 1.00 89.00 131 THR A CA 1
ATOM 945 C C . THR A 1 131 ? -3.591 -5.432 17.923 1.00 89.00 131 THR A C 1
ATOM 947 O O . THR A 1 131 ? -3.799 -6.415 18.682 1.00 89.00 131 THR A O 1
#

Radius of gyration: 13.72 Å; Cα contacts (8 Å, |Δi|>4): 379; chains: 1; bounding box: 28×38×33 Å

Secondary structure (DSSP, 8-state):
-EEEEE--EEEEEEEEEEEEEEEEEEEEEEEEEEEEEEEEEEEEEEEEEEEEEEEEEEEEEEEEEEEEEEEEEEEEEEEEEEEEEEEEEEEEEEEEEEEEEEEEEEEEEEEEE-SS-EEEEEEEEEEEEE-

Organism: Parascaris univalens (NCBI:txid6257)

Solvent-accessible surface area (backbone atoms only — not comparable to full-atom values): 6126 Å² total; per-residue (Å²): 89,79,51,76,47,80,53,76,48,78,48,80,50,72,47,78,53,77,49,53,42,37,42,39,37,40,42,36,40,39,40,38,40,41,36,38,42,35,39,39,41,36,42,39,37,40,41,34,41,39,41,38,40,39,39,39,43,35,40,40,41,38,42,38,39,40,41,36,39,39,41,37,44,38,40,38,37,38,41,38,40,38,42,38,41,40,38,37,38,39,40,37,42,37,36,41,37,36,39,41,41,40,40,37,34,46,38,37,38,40,44,45,82,51,70,56,71,46,81,46,78,46,80,48,74,54,71,45,83,44,113